Protein AF-A0AAC9ICS8-F1 (afdb_monomer)

pLDDT: mean 82.06, std 15.29, range [44.88, 95.12]

Radius of gyration: 13.63 Å; Cα contacts (8 Å, |Δi|>4): 62; chains: 1; bounding box: 30×23×41 Å

Structure (mmCIF, N/CA/C/O backbone):
data_AF-A0AAC9ICS8-F1
#
_entry.id   AF-A0AAC9ICS8-F1
#
loop_
_atom_site.group_PDB
_atom_site.id
_atom_site.type_symbol
_atom_site.label_atom_id
_atom_site.label_alt_id
_atom_site.label_comp_id
_atom_site.label_asym_id
_atom_site.label_entity_id
_atom_site.label_seq_id
_atom_site.pdbx_PDB_ins_code
_atom_site.Cartn_x
_atom_site.Cartn_y
_atom_site.Cartn_z
_atom_site.occupancy
_atom_site.B_iso_or_equiv
_atom_site.auth_seq_id
_atom_site.auth_comp_id
_atom_site.auth_asym_id
_atom_site.auth_atom_id
_atom_site.pdbx_PDB_model_n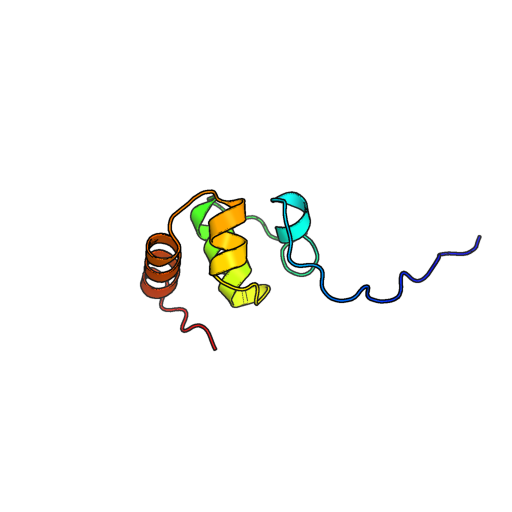um
ATOM 1 N N . MET A 1 1 ? 20.542 -6.764 -33.437 1.00 44.88 1 MET A N 1
ATOM 2 C CA . MET A 1 1 ? 20.195 -6.872 -32.005 1.00 44.88 1 MET A CA 1
ATOM 3 C C . MET A 1 1 ? 18.968 -6.009 -31.769 1.00 44.88 1 MET A C 1
ATOM 5 O O . MET A 1 1 ? 19.099 -4.814 -31.549 1.00 44.88 1 MET A O 1
ATOM 9 N N . THR A 1 2 ? 17.776 -6.565 -31.960 1.00 48.34 2 THR A N 1
ATOM 10 C CA . THR A 1 2 ? 16.527 -5.797 -31.881 1.00 48.34 2 THR A CA 1
ATOM 11 C C . THR A 1 2 ? 16.105 -5.735 -30.419 1.00 48.34 2 THR A C 1
ATOM 13 O O . THR A 1 2 ? 15.538 -6.687 -29.889 1.00 48.34 2 THR A O 1
ATOM 16 N N . GLY A 1 3 ? 16.451 -4.638 -29.742 1.00 52.91 3 GLY A N 1
ATOM 17 C CA . GLY A 1 3 ? 15.840 -4.291 -28.465 1.00 52.91 3 GLY A CA 1
ATOM 18 C C . GLY A 1 3 ? 14.370 -4.015 -28.733 1.00 52.91 3 GLY A C 1
ATOM 19 O O . GLY A 1 3 ? 14.028 -2.988 -29.308 1.00 52.91 3 GLY A O 1
ATOM 20 N N . VAL A 1 4 ? 13.509 -4.977 -28.414 1.00 55.66 4 VAL A N 1
ATOM 21 C CA . VAL A 1 4 ? 12.062 -4.784 -28.457 1.00 55.66 4 VAL A CA 1
ATOM 22 C C . VAL A 1 4 ? 11.711 -3.715 -27.432 1.00 55.66 4 VAL A C 1
ATOM 24 O O . VAL A 1 4 ? 11.676 -3.974 -26.230 1.00 55.66 4 VAL A O 1
ATOM 27 N N . GLU A 1 5 ? 11.484 -2.498 -27.916 1.00 54.78 5 GLU A N 1
ATOM 28 C CA . GLU A 1 5 ? 10.813 -1.446 -27.169 1.00 54.78 5 GLU A CA 1
ATOM 29 C C . GLU A 1 5 ? 9.447 -2.012 -26.768 1.00 54.78 5 GLU A C 1
ATOM 31 O O . GLU A 1 5 ? 8.541 -2.167 -27.591 1.00 54.78 5 GLU A O 1
ATOM 36 N N . ARG A 1 6 ? 9.332 -2.474 -25.515 1.00 59.09 6 ARG A N 1
ATOM 37 C CA . ARG A 1 6 ? 8.061 -2.943 -24.968 1.00 59.09 6 ARG A CA 1
ATOM 38 C C . ARG A 1 6 ? 7.128 -1.740 -24.971 1.00 59.09 6 ARG A C 1
ATOM 40 O O . ARG A 1 6 ? 7.209 -0.895 -24.083 1.00 59.09 6 ARG A O 1
ATOM 47 N N . ALA A 1 7 ? 6.239 -1.686 -25.959 1.00 50.50 7 ALA A N 1
ATOM 48 C CA . ALA A 1 7 ? 5.078 -0.812 -25.933 1.00 50.50 7 ALA A CA 1
ATOM 49 C C . ALA A 1 7 ? 4.411 -0.915 -24.546 1.00 50.50 7 ALA A C 1
ATOM 51 O O . ALA A 1 7 ? 4.321 -2.029 -24.011 1.00 50.50 7 ALA A O 1
ATOM 52 N N . PRO A 1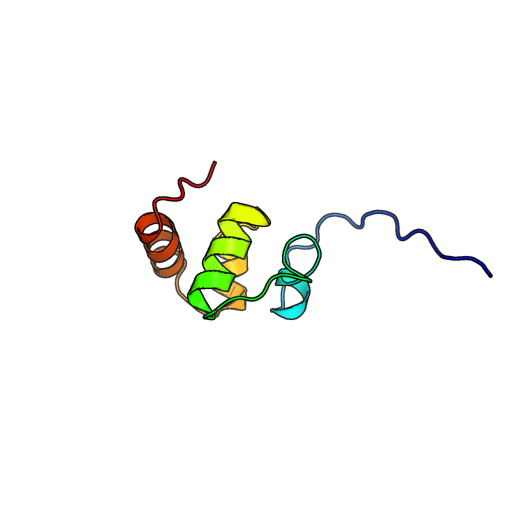 8 ? 3.965 0.199 -23.936 1.00 46.88 8 PRO A N 1
ATOM 53 C CA . PRO A 1 8 ? 3.343 0.157 -22.625 1.00 46.88 8 PRO A CA 1
ATOM 54 C C . PRO A 1 8 ? 2.068 -0.678 -22.731 1.00 46.88 8 PRO A C 1
ATOM 56 O O . PRO A 1 8 ? 1.052 -0.240 -23.271 1.00 46.88 8 PRO A O 1
ATOM 59 N N . ALA A 1 9 ? 2.139 -1.919 -22.245 1.00 52.66 9 ALA A N 1
ATOM 60 C CA . ALA A 1 9 ? 0.977 -2.776 -22.113 1.00 52.66 9 ALA A CA 1
ATOM 61 C C . ALA A 1 9 ? -0.097 -2.012 -21.317 1.00 52.66 9 ALA A C 1
ATOM 63 O O . ALA A 1 9 ? 0.256 -1.264 -20.395 1.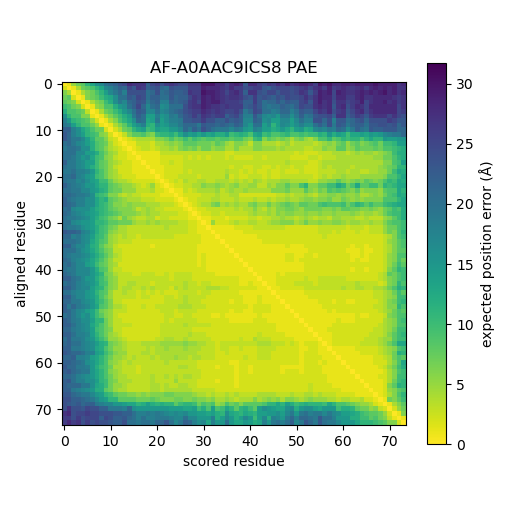00 52.66 9 ALA A O 1
ATOM 64 N N . PRO A 1 10 ? -1.397 -2.176 -21.635 1.00 51.41 10 PRO A N 1
ATOM 65 C CA . PRO A 1 10 ? -2.462 -1.587 -20.828 1.00 51.41 10 PRO A CA 1
ATOM 66 C C . PRO A 1 10 ? -2.183 -1.941 -19.371 1.00 51.41 10 PRO A C 1
ATOM 68 O O . PRO A 1 10 ? -1.938 -3.117 -19.099 1.00 51.41 10 PRO A O 1
ATOM 71 N N . ARG A 1 11 ? -2.134 -0.930 -18.485 1.00 60.19 11 ARG A N 1
ATOM 72 C CA . ARG A 1 11 ? -1.698 -1.046 -17.081 1.00 60.19 11 ARG A CA 1
ATOM 73 C C . ARG A 1 11 ? -2.432 -2.208 -16.411 1.00 60.19 11 ARG A C 1
ATOM 75 O O . ARG A 1 11 ? -3.530 -2.037 -15.881 1.00 60.19 11 ARG A O 1
ATOM 82 N N . ARG A 1 12 ? -1.864 -3.413 -16.489 1.00 65.88 12 ARG A N 1
ATOM 83 C CA . ARG A 1 12 ? -2.437 -4.601 -15.869 1.00 65.88 12 ARG A CA 1
ATOM 84 C C . ARG A 1 12 ? -2.416 -4.311 -14.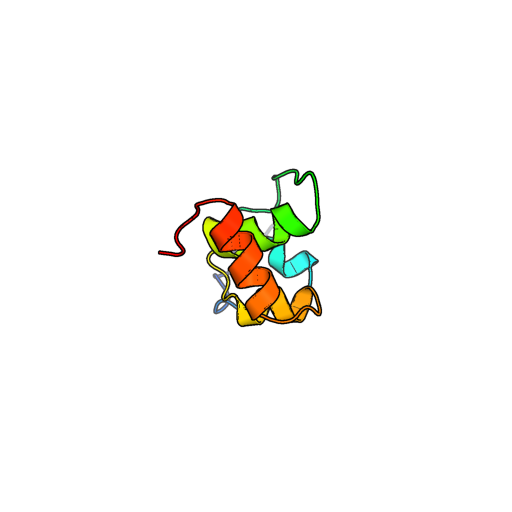385 1.00 65.88 12 ARG A C 1
ATOM 86 O O . ARG A 1 12 ? -1.381 -3.927 -13.851 1.00 65.88 12 ARG A O 1
ATOM 93 N N . GLN A 1 13 ? -3.572 -4.443 -13.741 1.00 75.38 13 GLN A N 1
ATOM 94 C CA . GLN A 1 13 ? -3.623 -4.311 -12.295 1.00 75.38 13 GLN A CA 1
ATOM 95 C C . GLN A 1 13 ? -2.649 -5.337 -11.709 1.00 75.38 13 GLN A C 1
ATOM 97 O O . GLN A 1 13 ? -2.805 -6.527 -12.017 1.00 75.38 13 GLN A O 1
ATOM 102 N N . PRO A 1 14 ? -1.644 -4.897 -10.939 1.00 81.88 14 PRO A N 1
ATOM 103 C CA . PRO A 1 14 ? -0.640 -5.795 -10.402 1.00 81.88 14 PRO A CA 1
ATOM 104 C C . PRO A 1 14 ? -1.315 -6.854 -9.532 1.00 81.88 14 PRO A C 1
ATOM 106 O O . PRO A 1 14 ? -2.203 -6.565 -8.727 1.00 81.88 14 PRO A O 1
ATOM 109 N N . ARG A 1 15 ? -0.934 -8.110 -9.748 1.00 85.00 15 ARG A N 1
ATOM 110 C CA . ARG A 1 15 ? -1.480 -9.287 -9.061 1.00 85.00 15 ARG A CA 1
ATOM 111 C C . ARG A 1 15 ? -0.509 -9.823 -8.020 1.00 85.00 15 ARG A C 1
ATOM 113 O O . ARG A 1 15 ? -0.915 -10.588 -7.146 1.00 85.00 15 ARG A O 1
ATOM 120 N N . THR A 1 16 ? 0.755 -9.430 -8.121 1.00 87.38 16 THR A N 1
ATOM 121 C CA . THR A 1 16 ? 1.853 -9.886 -7.275 1.00 87.38 16 THR A CA 1
ATOM 122 C C . THR A 1 16 ? 2.633 -8.717 -6.684 1.00 87.38 16 THR A C 1
ATOM 124 O O . THR A 1 16 ? 2.540 -7.576 -7.137 1.00 87.38 16 THR A O 1
ATOM 127 N N . PHE A 1 17 ? 3.423 -9.015 -5.652 1.00 86.19 17 PHE A N 1
ATOM 128 C CA . PHE A 1 17 ? 4.305 -8.034 -5.023 1.00 86.19 17 PHE A CA 1
ATOM 129 C C . PHE A 1 17 ? 5.391 -7.543 -5.990 1.00 86.19 17 PHE A C 1
ATOM 131 O O . PHE A 1 17 ? 5.676 -6.351 -6.027 1.00 86.19 17 PHE A O 1
ATOM 138 N N . THR A 1 18 ? 5.957 -8.441 -6.804 1.00 86.06 18 THR A N 1
ATOM 139 C CA . THR A 1 18 ? 6.968 -8.091 -7.811 1.00 86.06 18 THR A CA 1
ATOM 140 C C . THR A 1 18 ? 6.422 -7.079 -8.810 1.00 86.06 18 THR A C 1
ATOM 142 O O . THR A 1 18 ? 7.063 -6.062 -9.028 1.00 86.06 18 THR A O 1
ATOM 145 N N . GLU A 1 19 ? 5.207 -7.294 -9.323 1.00 86.12 19 GLU A N 1
ATOM 146 C CA . GLU A 1 19 ? 4.555 -6.350 -10.244 1.00 86.12 19 GLU A CA 1
ATOM 147 C C . GLU A 1 19 ? 4.248 -4.997 -9.578 1.00 86.12 19 GLU A C 1
ATOM 149 O O . GLU A 1 19 ? 4.323 -3.968 -10.239 1.00 86.12 19 GLU A O 1
ATOM 154 N N . LEU A 1 20 ? 3.929 -4.965 -8.273 1.00 87.56 20 LEU A N 1
ATOM 155 C CA . LEU A 1 20 ? 3.775 -3.701 -7.532 1.00 87.56 20 LEU A CA 1
ATOM 156 C C . LEU A 1 20 ? 5.098 -2.949 -7.360 1.00 87.56 20 LEU A C 1
ATOM 158 O O . LEU A 1 20 ? 5.086 -1.733 -7.200 1.00 87.56 20 LEU A O 1
ATOM 162 N N . ARG A 1 21 ? 6.225 -3.667 -7.328 1.00 87.31 21 ARG A N 1
ATOM 163 C CA . ARG A 1 21 ? 7.554 -3.079 -7.139 1.00 87.31 21 ARG A CA 1
ATOM 164 C C . ARG A 1 21 ? 8.115 -2.489 -8.434 1.00 87.31 21 ARG A C 1
ATOM 166 O O . ARG A 1 21 ? 9.086 -1.750 -8.377 1.00 87.31 21 ARG A O 1
ATOM 173 N N . GLU A 1 22 ? 7.537 -2.787 -9.591 1.00 85.69 22 GLU A N 1
ATOM 174 C CA . GLU A 1 22 ? 8.025 -2.268 -10.870 1.00 85.69 22 GLU A CA 1
ATOM 175 C C . GLU A 1 22 ? 7.878 -0.736 -10.990 1.00 85.69 22 GLU A C 1
ATOM 177 O O . GLU A 1 22 ? 7.106 -0.080 -10.288 1.00 85.69 22 GLU A O 1
ATOM 182 N N . GLY A 1 23 ? 8.632 -0.140 -11.917 1.00 83.12 23 GLY A N 1
ATOM 183 C CA . GLY A 1 23 ? 8.571 1.295 -12.192 1.00 83.12 23 GLY A CA 1
ATOM 184 C C . GLY A 1 23 ? 9.152 2.137 -11.055 1.00 83.12 23 GLY A C 1
ATOM 185 O O . GLY A 1 23 ? 10.290 1.934 -10.647 1.00 83.12 23 GLY A O 1
ATOM 186 N N . VAL A 1 24 ? 8.373 3.098 -10.548 1.00 83.25 24 VAL A N 1
ATOM 187 C CA . VAL A 1 24 ? 8.838 4.108 -9.572 1.00 83.25 24 VAL A CA 1
ATOM 188 C C . VAL A 1 24 ? 9.283 3.527 -8.224 1.00 83.25 24 VAL A C 1
ATOM 190 O O . VAL A 1 24 ? 9.970 4.209 -7.469 1.00 83.25 24 VAL A O 1
ATOM 193 N N . LEU A 1 25 ? 8.912 2.281 -7.914 1.00 86.50 25 LEU A N 1
ATOM 194 C CA . LEU A 1 25 ? 9.281 1.606 -6.667 1.00 86.50 25 LEU A CA 1
ATOM 195 C C . LEU A 1 25 ? 10.480 0.651 -6.820 1.00 86.50 25 LEU A C 1
ATOM 197 O O . LEU A 1 25 ? 10.929 0.101 -5.812 1.00 86.50 25 LEU A O 1
ATOM 201 N N . ALA A 1 26 ? 11.001 0.441 -8.037 1.00 84.50 26 ALA A N 1
ATOM 202 C CA . ALA A 1 26 ? 11.970 -0.623 -8.320 1.00 84.50 26 ALA A CA 1
ATOM 203 C C . ALA A 1 26 ? 13.284 -0.425 -7.552 1.00 84.50 26 ALA A C 1
ATOM 205 O O . ALA A 1 26 ? 13.738 -1.334 -6.845 1.00 84.50 26 ALA A O 1
ATOM 206 N N . ASP A 1 27 ? 13.806 0.800 -7.610 1.00 84.88 27 ASP A N 1
ATOM 207 C CA . ASP A 1 27 ? 15.068 1.214 -6.989 1.00 84.88 27 ASP A CA 1
ATOM 208 C C . ASP A 1 27 ? 14.876 1.872 -5.613 1.00 84.88 27 ASP A C 1
ATOM 210 O O . ASP A 1 27 ? 15.822 2.407 -5.036 1.00 84.88 27 ASP A O 1
ATOM 214 N N . ARG A 1 28 ? 13.654 1.847 -5.056 1.00 84.62 28 ARG A N 1
ATOM 215 C CA . ARG A 1 28 ? 13.412 2.344 -3.697 1.00 84.62 28 ARG A CA 1
ATOM 216 C C . ARG A 1 28 ? 13.618 1.253 -2.655 1.00 84.62 28 ARG A C 1
ATOM 218 O O . ARG A 1 28 ? 13.145 0.115 -2.773 1.00 84.62 28 ARG A O 1
ATOM 225 N N . GLU A 1 29 ? 14.289 1.642 -1.581 1.00 88.19 29 GLU A N 1
ATOM 226 C CA . GLU A 1 29 ? 14.320 0.882 -0.342 1.00 88.19 29 GLU A CA 1
ATOM 227 C C . GLU A 1 29 ? 13.143 1.278 0.545 1.00 88.19 29 GLU A C 1
ATOM 229 O O . GLU A 1 29 ? 12.795 2.452 0.667 1.00 88.19 29 GLU A O 1
ATOM 234 N N . PHE A 1 30 ? 12.541 0.277 1.180 1.00 89.25 30 PHE A N 1
ATOM 235 C CA . PHE A 1 30 ? 11.443 0.451 2.120 1.00 89.25 30 PHE A CA 1
ATOM 236 C C . PHE A 1 30 ? 11.839 -0.216 3.427 1.00 89.25 30 PHE A C 1
ATOM 238 O O . PHE A 1 30 ? 12.287 -1.363 3.431 1.00 89.25 30 PHE A O 1
ATOM 245 N N . ARG A 1 31 ? 11.642 0.477 4.545 1.00 88.94 31 ARG A N 1
ATOM 246 C CA . ARG A 1 31 ? 11.990 -0.018 5.883 1.00 88.94 31 ARG A CA 1
ATOM 247 C C . ARG A 1 31 ? 10.986 -1.045 6.390 1.00 88.94 31 ARG A C 1
ATOM 249 O O . ARG A 1 31 ? 11.259 -1.759 7.349 1.00 88.94 31 ARG A O 1
ATOM 256 N N . SER A 1 32 ? 9.801 -1.111 5.780 1.00 91.69 32 SER A N 1
ATOM 257 C CA . SER A 1 32 ? 8.775 -2.096 6.116 1.00 91.69 32 SER A CA 1
ATOM 258 C C . SER A 1 32 ? 7.805 -2.355 4.964 1.00 91.69 32 SER A C 1
ATOM 260 O O . SER A 1 32 ? 7.620 -1.528 4.070 1.00 91.69 32 SER A O 1
ATOM 262 N N . LEU A 1 33 ? 7.096 -3.484 5.044 1.00 91.12 33 LEU A N 1
ATOM 263 C CA . LEU A 1 33 ? 5.981 -3.806 4.147 1.00 91.12 33 LEU A CA 1
ATOM 264 C C . LEU A 1 33 ? 4.862 -2.754 4.188 1.00 91.12 33 LEU A C 1
ATOM 266 O O . LEU A 1 33 ? 4.237 -2.485 3.167 1.00 91.12 33 LEU A O 1
ATOM 270 N N . ARG A 1 34 ? 4.624 -2.140 5.355 1.00 92.81 34 ARG A N 1
ATOM 271 C CA . ARG A 1 34 ? 3.652 -1.052 5.512 1.00 92.81 34 ARG A CA 1
ATOM 272 C C . ARG A 1 34 ? 4.058 0.167 4.686 1.00 92.81 34 ARG A C 1
ATOM 274 O O . ARG A 1 34 ? 3.224 0.722 3.981 1.00 92.81 34 ARG A O 1
ATOM 281 N N . GLU A 1 35 ? 5.323 0.569 4.777 1.00 92.25 35 GLU A N 1
ATOM 282 C CA . GLU A 1 35 ? 5.856 1.709 4.024 1.00 92.25 35 GLU A CA 1
ATOM 283 C C . GLU A 1 35 ? 5.762 1.464 2.516 1.00 92.25 35 GLU A C 1
ATOM 285 O O . GLU A 1 35 ? 5.268 2.322 1.788 1.00 92.25 35 GLU A O 1
ATOM 290 N N . PHE A 1 36 ? 6.118 0.257 2.064 1.00 93.62 36 PHE A N 1
ATOM 291 C CA . PHE A 1 36 ? 5.934 -0.143 0.670 1.00 93.62 36 PHE A CA 1
ATOM 292 C C . PHE A 1 36 ? 4.466 -0.045 0.237 1.00 93.62 36 PHE A C 1
ATOM 294 O O . PHE A 1 36 ? 4.168 0.516 -0.813 1.00 93.62 36 PHE A O 1
ATOM 301 N N . ALA A 1 37 ? 3.533 -0.588 1.028 1.00 93.69 37 ALA A N 1
ATOM 302 C CA . ALA A 1 37 ? 2.116 -0.597 0.670 1.00 93.69 37 ALA A CA 1
ATOM 303 C C . ALA A 1 37 ? 1.547 0.826 0.542 1.00 93.69 37 ALA A C 1
ATOM 305 O O . ALA A 1 37 ? 0.769 1.096 -0.372 1.00 93.69 37 ALA A O 1
ATOM 306 N N . VAL A 1 38 ? 1.962 1.746 1.420 1.00 93.75 38 VAL A N 1
ATOM 307 C CA . VAL A 1 38 ? 1.581 3.162 1.323 1.00 93.75 38 VAL A CA 1
ATOM 308 C C . VAL A 1 38 ? 2.195 3.805 0.078 1.00 93.75 38 VAL A C 1
ATOM 310 O O . VAL A 1 38 ? 1.470 4.437 -0.687 1.00 93.75 38 VAL A O 1
ATOM 313 N N . ALA A 1 39 ? 3.488 3.599 -0.185 1.00 92.62 39 ALA A N 1
ATOM 314 C CA . ALA A 1 39 ? 4.158 4.150 -1.364 1.00 92.62 39 ALA A CA 1
ATOM 315 C C . ALA A 1 39 ? 3.571 3.619 -2.684 1.00 92.62 39 ALA A C 1
ATOM 317 O O . ALA A 1 39 ? 3.419 4.370 -3.645 1.00 92.62 39 ALA A O 1
ATOM 318 N N . ALA A 1 40 ? 3.148 2.355 -2.730 1.00 92.31 40 ALA A N 1
ATOM 319 C CA . ALA A 1 40 ? 2.474 1.787 -3.896 1.00 92.31 40 ALA A CA 1
ATOM 320 C C . ALA A 1 40 ? 1.166 2.521 -4.239 1.00 92.31 40 ALA A C 1
ATOM 322 O O . ALA A 1 40 ? 0.831 2.687 -5.412 1.00 92.31 40 ALA A O 1
ATOM 323 N N . VAL A 1 41 ? 0.436 2.999 -3.231 1.00 91.94 41 VAL A N 1
ATOM 324 C CA . VAL A 1 41 ? -0.783 3.788 -3.449 1.00 91.94 41 VAL A CA 1
ATOM 325 C C . VAL A 1 41 ? -0.453 5.251 -3.736 1.00 91.94 41 VAL A C 1
ATOM 327 O O . VAL A 1 41 ? -0.960 5.815 -4.700 1.00 91.94 41 VAL A O 1
ATOM 330 N N . VAL A 1 42 ? 0.398 5.874 -2.922 1.00 91.00 42 VAL A N 1
ATOM 331 C CA . VAL A 1 42 ? 0.644 7.324 -2.965 1.00 91.00 42 VAL A CA 1
ATOM 332 C C . VAL A 1 42 ? 1.551 7.718 -4.131 1.00 91.00 42 VAL A C 1
ATOM 334 O O . VAL A 1 42 ? 1.291 8.707 -4.814 1.00 91.00 42 VAL A O 1
ATOM 337 N N . GLU A 1 43 ? 2.602 6.944 -4.387 1.00 88.38 43 GLU A N 1
ATOM 338 C CA . GLU A 1 43 ? 3.638 7.286 -5.365 1.00 88.38 43 GLU A CA 1
ATOM 339 C C . GLU A 1 43 ? 3.419 6.569 -6.693 1.00 88.38 43 GLU A C 1
ATOM 341 O O . GLU A 1 43 ? 3.411 7.204 -7.748 1.00 88.38 43 GLU A O 1
ATOM 346 N N . ALA A 1 44 ? 3.164 5.258 -6.653 1.00 86.81 44 ALA A N 1
ATOM 347 C CA . ALA A 1 44 ? 2.882 4.479 -7.860 1.00 86.81 44 ALA A CA 1
ATOM 348 C C . ALA A 1 44 ? 1.418 4.593 -8.334 1.00 86.81 44 ALA A C 1
ATOM 350 O O . ALA A 1 44 ? 1.078 4.104 -9.415 1.00 86.81 44 ALA A O 1
ATOM 351 N N . ARG A 1 45 ? 0.557 5.293 -7.572 1.00 88.12 45 ARG A N 1
ATOM 352 C CA . ARG A 1 45 ? -0.860 5.557 -7.895 1.00 88.12 45 ARG A CA 1
ATOM 353 C C . ARG A 1 45 ? -1.664 4.282 -8.160 1.00 88.12 45 ARG A C 1
ATOM 355 O O . ARG A 1 45 ? -2.594 4.279 -8.972 1.00 88.12 45 ARG A O 1
ATOM 362 N N . HIS A 1 46 ? -1.308 3.181 -7.502 1.00 89.94 46 HIS A N 1
ATOM 363 C CA . HIS A 1 46 ? -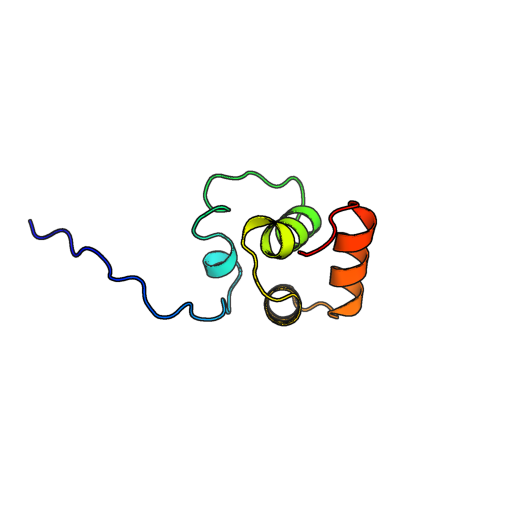2.103 1.964 -7.579 1.00 89.94 46 HIS A CA 1
ATOM 364 C C . HIS A 1 46 ? -3.388 2.097 -6.751 1.00 89.94 46 HIS A C 1
ATOM 366 O O . HIS A 1 46 ? -3.376 2.711 -5.683 1.00 89.94 46 HIS A O 1
ATOM 372 N N . PRO A 1 47 ? -4.505 1.488 -7.190 1.00 91.62 47 PRO A N 1
ATOM 373 C CA . PRO A 1 47 ? -5.733 1.488 -6.407 1.00 91.62 47 PRO A CA 1
ATOM 374 C C . PRO A 1 47 ? -5.532 0.789 -5.058 1.00 91.62 47 PRO A C 1
ATOM 376 O O . PRO A 1 47 ? -4.953 -0.300 -5.001 1.00 91.62 47 PRO A O 1
ATOM 379 N N . VAL A 1 48 ? -6.101 1.357 -3.990 1.00 93.00 48 VAL A N 1
ATOM 380 C CA . VAL A 1 48 ? -6.088 0.773 -2.634 1.00 93.00 48 VAL A CA 1
ATOM 381 C C . VAL A 1 48 ? -6.567 -0.680 -2.649 1.00 93.00 48 VAL A C 1
ATOM 383 O O . VAL A 1 48 ? -5.946 -1.539 -2.032 1.00 93.00 48 VAL A O 1
ATOM 386 N N . SER A 1 49 ? -7.633 -0.982 -3.394 1.00 92.94 49 SER A N 1
ATOM 387 C CA . SER A 1 49 ? -8.197 -2.334 -3.501 1.00 92.94 49 SER A CA 1
ATOM 388 C C . SER A 1 49 ? -7.219 -3.350 -4.099 1.00 92.94 49 SER A C 1
ATOM 390 O O . SER A 1 49 ? -7.177 -4.502 -3.663 1.00 92.94 49 SER A O 1
ATOM 392 N N . VAL A 1 50 ? -6.401 -2.928 -5.066 1.00 93.06 50 VAL A N 1
ATOM 393 C CA . VAL A 1 50 ? -5.392 -3.777 -5.708 1.00 93.06 50 VAL A CA 1
ATOM 394 C C . VAL A 1 50 ? -4.249 -4.053 -4.738 1.00 93.06 50 VAL A C 1
ATOM 396 O O . VAL A 1 50 ? -3.908 -5.213 -4.508 1.00 93.06 50 VAL A O 1
ATOM 399 N N . VAL A 1 51 ? -3.707 -3.010 -4.106 1.00 93.69 51 VAL A N 1
ATOM 400 C CA . VAL A 1 51 ? -2.618 -3.159 -3.130 1.00 93.69 51 VAL A CA 1
ATOM 401 C C . VAL A 1 51 ? -3.080 -3.994 -1.931 1.00 93.69 51 VAL A C 1
ATOM 403 O O . VAL A 1 51 ? -2.410 -4.953 -1.556 1.00 93.69 51 VAL A O 1
ATOM 406 N N . ALA A 1 52 ? -4.270 -3.725 -1.387 1.00 94.88 52 ALA A N 1
ATOM 407 C CA . ALA A 1 52 ? -4.848 -4.488 -0.281 1.00 94.88 52 ALA A CA 1
ATOM 408 C C . ALA A 1 52 ? -4.979 -5.985 -0.608 1.00 94.88 52 ALA A C 1
ATOM 410 O O . ALA A 1 52 ? -4.654 -6.835 0.224 1.00 94.88 52 ALA A O 1
ATOM 411 N N . ARG A 1 53 ? -5.371 -6.321 -1.846 1.00 94.38 53 ARG A N 1
ATOM 412 C CA . ARG A 1 53 ? -5.450 -7.707 -2.323 1.00 94.38 53 ARG A CA 1
ATOM 413 C C . ARG A 1 53 ? -4.082 -8.383 -2.379 1.00 94.38 53 ARG A C 1
ATOM 415 O O . ARG A 1 53 ? -3.967 -9.516 -1.914 1.00 94.38 53 ARG A O 1
ATOM 422 N N . VAL A 1 54 ? -3.060 -7.717 -2.923 1.00 93.12 54 VAL A N 1
ATOM 423 C CA . VAL A 1 54 ? -1.698 -8.283 -2.994 1.00 93.12 54 VAL A CA 1
ATOM 424 C C . VAL A 1 54 ? -1.142 -8.536 -1.592 1.00 93.12 54 VAL A C 1
ATOM 426 O O . VAL A 1 54 ? -0.576 -9.596 -1.332 1.00 93.12 54 VAL A O 1
ATOM 429 N N . PHE A 1 55 ? -1.378 -7.606 -0.669 1.00 92.62 55 PHE A N 1
ATOM 430 C CA . PHE A 1 55 ? -0.949 -7.711 0.726 1.00 92.62 55 PHE A CA 1
ATOM 431 C C . PHE A 1 55 ? -1.866 -8.570 1.609 1.00 92.62 55 PHE A C 1
ATOM 433 O O . PHE A 1 55 ? -1.578 -8.750 2.791 1.00 92.62 55 PHE A O 1
ATOM 440 N N . ARG A 1 56 ? -2.960 -9.110 1.052 1.00 92.56 56 ARG A N 1
ATOM 441 C CA . ARG A 1 56 ? -3.970 -9.920 1.757 1.00 92.56 56 ARG A CA 1
ATOM 442 C C . ARG A 1 56 ? -4.472 -9.271 3.051 1.00 92.56 56 ARG A C 1
ATOM 444 O O . ARG A 1 56 ? -4.654 -9.940 4.066 1.00 92.56 56 ARG A O 1
ATOM 451 N N . LEU A 1 57 ? -4.704 -7.963 3.007 1.00 94.31 57 LEU A N 1
ATOM 452 C CA . LEU A 1 57 ? -5.220 -7.184 4.129 1.00 94.31 57 LEU A CA 1
ATOM 453 C C . LEU A 1 57 ? -6.537 -6.488 3.758 1.00 94.31 57 LEU A C 1
ATOM 455 O O . LEU A 1 57 ? -6.808 -6.270 2.576 1.00 94.31 57 LEU A O 1
ATOM 459 N N . PRO A 1 58 ? -7.376 -6.130 4.744 1.00 95.12 58 PRO A N 1
ATOM 460 C CA . PRO A 1 58 ? -8.581 -5.349 4.484 1.00 95.12 58 PRO A CA 1
ATOM 461 C C . PRO A 1 58 ? -8.243 -3.949 3.948 1.00 95.12 58 PRO A C 1
ATOM 463 O O . PRO A 1 58 ? -7.327 -3.307 4.466 1.00 95.12 58 PRO A O 1
ATOM 466 N N . SER A 1 59 ? -9.011 -3.437 2.979 1.00 93.81 59 SER A N 1
ATOM 467 C CA . SER A 1 59 ? -8.784 -2.104 2.385 1.00 93.81 59 SER A CA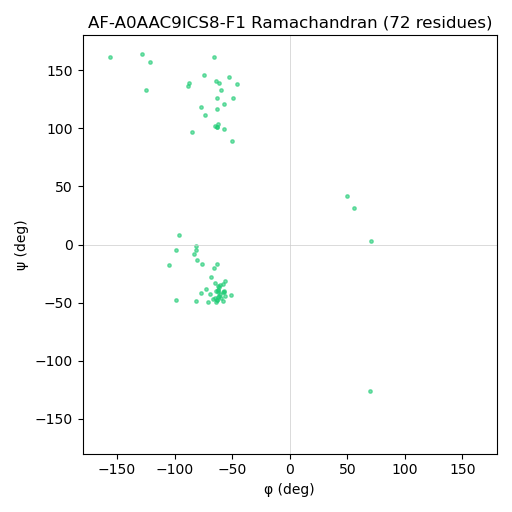 1
ATOM 468 C C . SER A 1 59 ? -8.796 -0.980 3.423 1.00 93.81 59 SER A C 1
ATOM 470 O O . SER A 1 59 ? -7.889 -0.152 3.419 1.00 93.81 59 SER A O 1
ATOM 472 N N . TRP A 1 60 ? -9.717 -1.029 4.394 1.0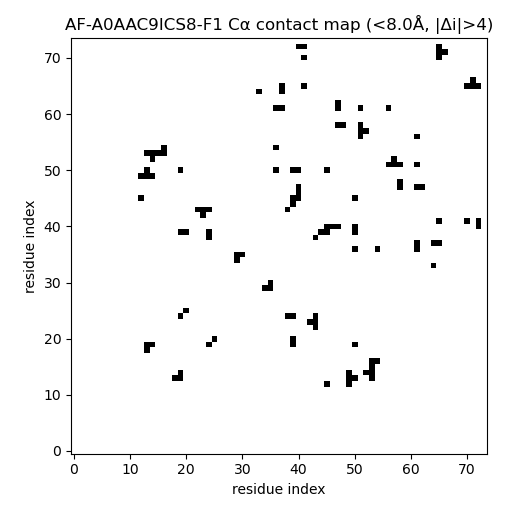0 94.62 60 TRP A N 1
ATOM 473 C CA . TRP A 1 60 ? -9.796 -0.054 5.491 1.00 94.62 60 TRP A CA 1
ATOM 474 C C . TRP A 1 60 ? -8.489 0.054 6.293 1.00 94.62 60 TRP A C 1
ATOM 476 O O . TRP A 1 60 ? -8.146 1.113 6.816 1.00 94.62 60 TRP A O 1
ATOM 486 N N . ARG A 1 61 ? -7.727 -1.044 6.398 1.00 94.69 61 ARG A N 1
ATOM 487 C CA . ARG A 1 61 ? -6.457 -1.063 7.131 1.00 94.69 61 ARG A CA 1
ATOM 488 C C . ARG A 1 61 ? -5.370 -0.320 6.363 1.00 94.69 61 ARG A C 1
ATOM 490 O O . ARG A 1 61 ? -4.574 0.385 6.975 1.00 94.69 61 ARG A O 1
ATOM 497 N N . LEU A 1 62 ? -5.358 -0.465 5.039 1.00 94.81 62 LEU A N 1
ATOM 498 C CA . LEU A 1 62 ? -4.446 0.267 4.165 1.00 94.81 62 LEU A CA 1
ATOM 499 C C . LEU A 1 62 ? -4.792 1.754 4.114 1.00 94.81 62 LEU A C 1
ATOM 501 O O . LEU A 1 62 ? -3.898 2.584 4.231 1.00 94.81 62 LEU A O 1
ATOM 505 N N . GLU A 1 63 ? -6.078 2.088 4.014 1.00 93.69 63 GLU A N 1
ATOM 506 C CA . GLU A 1 63 ? -6.571 3.471 4.079 1.00 93.69 63 GLU A CA 1
ATOM 507 C C . GLU A 1 63 ? -6.128 4.154 5.372 1.00 93.69 63 GLU A C 1
ATOM 509 O O . GLU A 1 63 ? -5.596 5.262 5.342 1.00 93.69 63 GLU A O 1
ATOM 514 N N . ARG A 1 64 ? -6.246 3.454 6.506 1.00 94.38 64 ARG A N 1
ATOM 515 C CA . ARG A 1 64 ? -5.743 3.944 7.790 1.00 94.38 64 ARG A CA 1
ATOM 516 C C . ARG A 1 64 ? -4.232 4.179 7.771 1.00 94.38 64 ARG A C 1
ATOM 518 O O . ARG A 1 64 ? -3.779 5.198 8.278 1.00 94.38 64 ARG A O 1
ATOM 525 N N . TRP A 1 65 ? -3.443 3.276 7.187 1.00 93.69 65 TRP A N 1
ATOM 526 C CA . TRP A 1 65 ? -1.995 3.484 7.077 1.00 93.69 65 TRP A CA 1
ATOM 527 C C . TRP A 1 65 ? -1.639 4.702 6.234 1.00 93.69 65 TRP A C 1
ATOM 529 O O . TRP A 1 65 ? -0.718 5.418 6.614 1.00 93.69 65 TRP A O 1
ATOM 539 N N . ILE A 1 66 ? -2.364 4.941 5.139 1.00 91.06 66 ILE A N 1
ATOM 540 C CA . ILE A 1 66 ? -2.195 6.122 4.287 1.00 91.06 66 ILE A CA 1
ATOM 541 C C . ILE A 1 66 ? -2.540 7.386 5.084 1.00 91.06 66 ILE A C 1
ATOM 543 O O . ILE A 1 66 ? -1.717 8.296 5.163 1.00 91.06 66 ILE A O 1
ATOM 547 N N . ALA A 1 67 ? -3.688 7.404 5.766 1.00 90.94 67 ALA A N 1
ATOM 548 C CA . ALA A 1 67 ? -4.109 8.530 6.599 1.00 90.94 67 ALA A CA 1
ATOM 549 C C . ALA A 1 67 ? -3.092 8.855 7.711 1.00 90.94 67 ALA A C 1
ATOM 551 O O . ALA A 1 67 ? -2.773 10.019 7.939 1.00 90.94 67 ALA A O 1
ATOM 552 N N . GLU A 1 68 ? -2.519 7.833 8.356 1.00 89.44 68 GLU A N 1
ATOM 553 C CA . GLU A 1 68 ? -1.492 7.989 9.398 1.00 89.44 68 GLU A CA 1
ATOM 554 C C . GLU A 1 68 ? -0.171 8.587 8.874 1.00 89.44 68 GLU A C 1
ATOM 556 O O . GLU A 1 68 ? 0.598 9.128 9.663 1.00 89.44 68 GLU A O 1
ATOM 561 N N . THR A 1 69 ? 0.105 8.530 7.564 1.00 82.62 69 THR A N 1
ATOM 562 C CA . THR A 1 69 ? 1.284 9.198 6.972 1.00 82.62 69 THR A CA 1
ATOM 563 C C . THR A 1 69 ? 1.064 10.678 6.656 1.00 82.62 69 THR A C 1
ATOM 565 O O . THR A 1 69 ? 2.012 11.363 6.281 1.00 82.62 69 THR A O 1
ATOM 568 N N . GLY A 1 70 ? -0.171 11.183 6.768 1.00 74.62 70 GLY A N 1
ATOM 569 C CA . GLY A 1 70 ? -0.531 12.533 6.318 1.00 74.62 70 GLY A CA 1
ATOM 570 C C . GLY A 1 70 ? -0.541 12.695 4.792 1.00 74.62 70 GLY A C 1
ATOM 571 O O . GLY A 1 70 ? -0.789 13.791 4.290 1.00 74.62 70 GLY A O 1
ATOM 572 N N . ALA A 1 71 ? -0.298 11.618 4.039 1.00 63.12 71 ALA A N 1
ATOM 573 C CA . ALA A 1 71 ? -0.437 11.609 2.594 1.00 63.12 71 ALA A CA 1
ATOM 574 C C . ALA A 1 71 ? -1.927 11.606 2.234 1.00 63.12 71 ALA A C 1
ATOM 576 O O . ALA A 1 71 ? -2.628 10.621 2.457 1.00 63.12 71 ALA A O 1
ATOM 577 N N . SER A 1 72 ? -2.422 12.707 1.670 1.00 54.97 72 SER A N 1
ATOM 578 C CA . SER A 1 72 ? -3.755 12.716 1.068 1.00 54.97 72 SER A CA 1
ATOM 579 C C . SER A 1 72 ? -3.675 12.027 -0.301 1.00 54.97 72 SER A C 1
ATOM 581 O O . SER A 1 72 ? -2.910 12.506 -1.151 1.00 54.97 72 SER A O 1
ATOM 583 N N . PRO A 1 73 ? -4.389 10.909 -0.544 1.00 57.00 73 PRO A N 1
ATOM 584 C CA . PRO A 1 73 ? -4.460 10.332 -1.880 1.00 57.00 73 PRO A CA 1
ATOM 585 C C . PRO A 1 73 ? -5.138 11.357 -2.802 1.00 57.00 73 PRO A C 1
ATOM 587 O O . PRO A 1 73 ? -6.276 11.751 -2.559 1.00 57.00 73 PRO A O 1
ATOM 590 N N . ARG A 1 74 ? -4.401 11.849 -3.805 1.00 52.75 74 ARG A N 1
ATOM 591 C CA . ARG A 1 74 ? -4.901 12.805 -4.806 1.00 52.75 74 ARG A CA 1
ATOM 592 C C . ARG A 1 74 ? -5.630 12.114 -5.943 1.00 52.75 74 ARG A C 1
ATOM 594 O O . ARG A 1 74 ? -5.078 11.107 -6.444 1.00 52.75 74 ARG A O 1
#

Nearest PDB structures (foldseek):
  5clv-assembly4_M  TM=7.154E-01  e=2.534E+00  Escherichia coli
  5cm3-assembly1_A  TM=6.483E-01  e=2.262E+00  Escherichia coli
  8qa9-assembly1_D  TM=6.547E-01  e=2.683E+00  Escherichia coli
  5clv-assembly2_F  TM=7.201E-01  e=4.477E+00  Escherichia coli
  3onq-assembly3_D  TM=5.844E-01  e=3.566E+00  Bif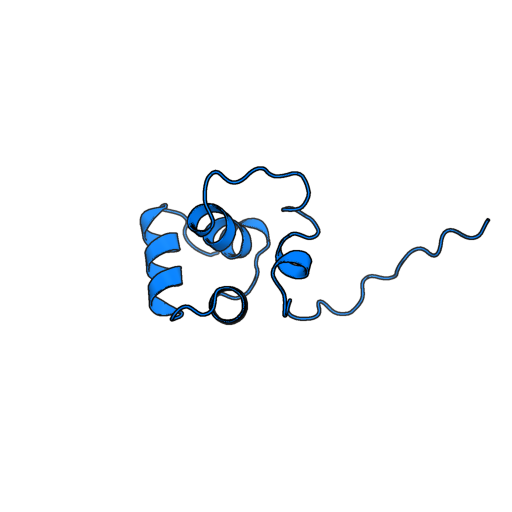idobacterium adolescentis ATCC 15703

Mean predicted aligned error: 8.08 Å

Sequence (74 aa):
MTGVERAPAPRRQPRTFTELREGVLADREFRSLREFAVAAVVEARHPVSVVARVF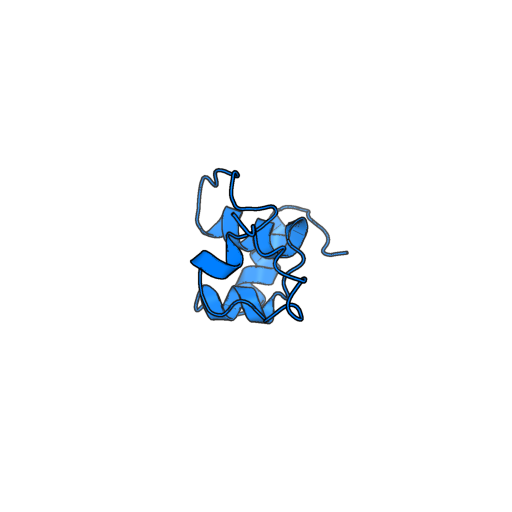RLPSWRLERWIAETGASPR

Foldseek 3Di:
DDPPPPDPDDLDLDQEPVSLCPDPNVPDDDPDPLRSLLCSCQPVVHDLVSSCNNVVHDSVVNVVSNVVVVRDRD

Secondary structure (DSSP, 8-state):
-----------PPP-SHHHHHSGGGTT---SSHHHHHHHHHHTS---HHHHHHHTTS-HHHHHHHHHHTT----

Solvent-accessible surface area (backbone atoms only — not comparable to full-atom values): 4692 Å² total; per-residue (Å²): 134,84,78,76,77,76,69,84,65,78,83,66,78,51,76,42,68,70,60,55,31,49,74,89,42,57,88,55,87,62,98,40,74,66,56,43,55,40,42,36,35,68,72,64,63,43,57,59,67,46,54,21,56,57,70,72,46,60,49,71,59,53,53,48,55,30,56,75,68,71,54,74,85,127